Protein AF-A0A8I0L6K6-F1 (afdb_monomer)

Secondary structure (DSSP, 8-state):
-HHHHHHHHHS--S-GGG-S----------TT---------TT-HHHHHTTTT--B-TTSPBPS-HHHHHHHSPPPPHHHHHHHHHHHHS--

Sequence (92 aa):
FALLDKGAEQVNLKSFKYYDRMLPAQDSLSDNRSLGNLIALPLQGKALQDGNSAFIDGNWNAYPDQWRILFSKPRLSQEFVEEKIKEWTNPI

Organism: NCBI:txid611301

Mean predicted aligned error: 14.89 Å

InterPro domains:
  IPR054347 TOTE conflict system, primase domain [PF22548] (2-82)

pLDDT: mean 71.26, std 18.4, range [45.16, 97.0]

Foldseek 3Di:
DVVVVVVCVVDPDPDPPPVPDPDPDDPDDDPPDDDDDPPPDQPDDPCVVVVNRADADPVRDGDPDRVVVVVPDDDDDPVNVVVVVVVVPDDD

Radius of gyration: 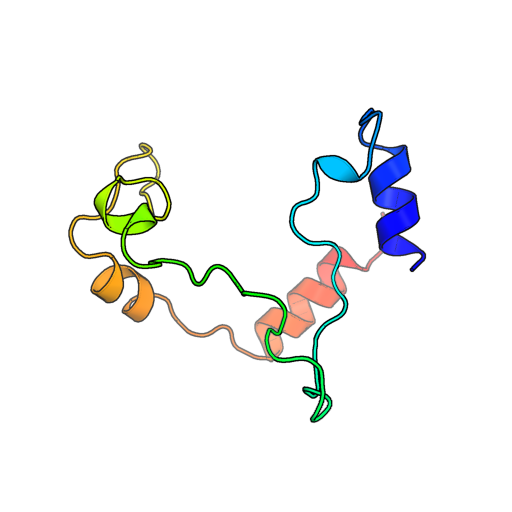17.93 Å; Cα conta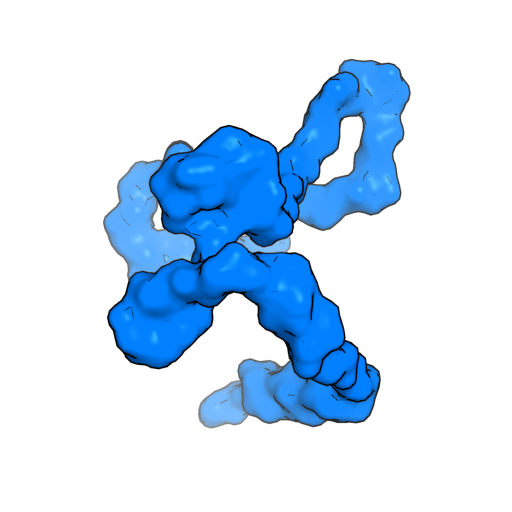cts (8 Å, |Δi|>4): 34; chains: 1; bounding box: 37×39×41 Å

Structure (mmCIF, N/CA/C/O backbone):
data_AF-A0A8I0L6K6-F1
#
_entry.id   AF-A0A8I0L6K6-F1
#
loop_
_atom_site.group_PDB
_atom_site.id
_atom_site.type_symbol
_atom_site.label_atom_id
_atom_site.label_alt_id
_atom_site.label_comp_id
_atom_site.label_asym_id
_atom_site.label_entity_id
_atom_site.label_seq_id
_atom_site.pdbx_PDB_ins_code
_atom_site.Cartn_x
_atom_site.Cartn_y
_atom_site.Cartn_z
_atom_site.occupancy
_atom_site.B_iso_or_equiv
_atom_site.auth_seq_id
_atom_site.auth_comp_id
_atom_site.auth_asym_id
_atom_site.auth_atom_id
_atom_site.pdbx_PDB_model_num
ATOM 1 N N . PHE A 1 1 ? 2.153 1.353 24.281 1.00 49.47 1 PHE A N 1
ATOM 2 C CA . PHE A 1 1 ? 3.187 0.440 23.750 1.00 49.47 1 PHE A CA 1
ATOM 3 C C . PHE A 1 1 ? 2.865 -1.055 23.935 1.00 49.47 1 PHE A C 1
ATOM 5 O O . PHE A 1 1 ? 3.422 -1.852 23.199 1.00 49.47 1 PHE A O 1
ATOM 12 N N . ALA A 1 2 ? 1.880 -1.439 24.766 1.00 49.12 2 ALA A N 1
ATOM 13 C CA . ALA A 1 2 ? 1.560 -2.837 25.113 1.00 49.12 2 ALA A CA 1
ATOM 14 C C . ALA A 1 2 ? 1.359 -3.841 23.951 1.00 49.12 2 ALA A C 1
ATOM 16 O O . ALA A 1 2 ? 1.711 -5.008 24.090 1.00 49.12 2 ALA A O 1
ATOM 17 N N . LEU A 1 3 ? 0.806 -3.417 22.808 1.00 45.16 3 LEU A N 1
ATOM 18 C CA . LEU A 1 3 ? 0.592 -4.311 21.660 1.00 45.16 3 LEU A CA 1
ATOM 19 C C . LEU A 1 3 ? 1.910 -4.686 20.956 1.00 45.16 3 LEU A C 1
ATOM 21 O O . LEU A 1 3 ? 2.061 -5.796 20.457 1.00 45.16 3 LEU A O 1
ATOM 25 N N . LEU A 1 4 ? 2.869 -3.755 20.937 1.00 48.69 4 LEU A N 1
ATOM 26 C CA . LEU A 1 4 ? 4.169 -3.947 20.294 1.00 48.69 4 LEU A CA 1
ATOM 27 C C . LEU A 1 4 ? 5.079 -4.837 21.145 1.00 48.69 4 LEU A C 1
ATOM 29 O O . LEU A 1 4 ? 5.763 -5.700 20.599 1.00 48.69 4 LEU A O 1
ATOM 33 N N . ASP A 1 5 ? 5.013 -4.683 22.470 1.00 53.84 5 ASP A N 1
ATOM 34 C CA . ASP A 1 5 ? 5.755 -5.521 23.417 1.00 53.84 5 ASP A CA 1
ATOM 35 C C . ASP A 1 5 ? 5.303 -6.990 23.320 1.00 53.84 5 ASP A C 1
ATOM 37 O O . ASP A 1 5 ? 6.127 -7.890 23.168 1.00 53.84 5 ASP A O 1
ATOM 41 N N . LYS A 1 6 ? 3.984 -7.232 23.274 1.00 61.66 6 LYS A N 1
ATOM 42 C CA . LYS A 1 6 ? 3.395 -8.573 23.091 1.00 61.66 6 LYS A CA 1
ATOM 43 C C . LYS A 1 6 ? 3.770 -9.229 21.759 1.00 61.66 6 LYS A C 1
ATOM 45 O O . LYS A 1 6 ? 3.977 -10.439 21.710 1.00 61.66 6 LYS A O 1
ATOM 50 N N . GLY A 1 7 ? 3.853 -8.446 20.682 1.00 57.41 7 GLY A N 1
ATOM 51 C CA . GLY A 1 7 ? 4.269 -8.946 19.371 1.00 57.41 7 GLY A CA 1
ATOM 52 C C . GLY A 1 7 ? 5.732 -9.395 19.356 1.0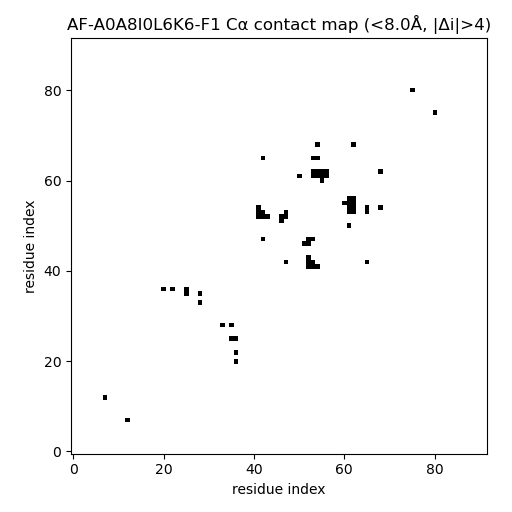0 57.41 7 GLY A C 1
ATOM 53 O O . GLY A 1 7 ? 6.054 -10.430 18.780 1.00 57.41 7 GLY A O 1
ATOM 54 N N . ALA A 1 8 ? 6.614 -8.665 20.041 1.00 55.25 8 ALA A N 1
ATOM 55 C CA . ALA A 1 8 ? 8.032 -9.008 20.123 1.00 55.25 8 ALA A CA 1
ATOM 56 C C . ALA A 1 8 ? 8.305 -10.287 20.937 1.00 55.25 8 ALA A C 1
ATOM 58 O O . ALA A 1 8 ? 9.265 -10.991 20.643 1.00 55.25 8 ALA A O 1
ATOM 59 N N . GLU A 1 9 ? 7.455 -10.620 21.912 1.00 59.25 9 GLU A N 1
ATOM 60 C CA . GLU A 1 9 ? 7.559 -11.866 22.687 1.00 59.25 9 GLU A CA 1
ATOM 61 C C . GLU A 1 9 ? 7.241 -13.124 21.858 1.00 59.25 9 GLU A C 1
ATOM 63 O O . GLU A 1 9 ? 7.796 -14.190 22.122 1.00 59.25 9 GLU A O 1
ATOM 68 N N . GLN A 1 10 ? 6.357 -13.027 20.855 1.00 59.66 10 GLN A N 1
ATOM 69 C CA . GLN A 1 10 ? 5.950 -14.180 20.037 1.00 59.66 10 GLN A CA 1
ATOM 70 C C . GLN A 1 10 ? 6.892 -14.472 18.866 1.00 59.66 10 GLN A C 1
ATOM 72 O O . GLN A 1 10 ? 6.962 -15.612 18.403 1.00 59.66 10 GLN A O 1
ATOM 77 N N . VAL A 1 11 ? 7.625 -13.472 18.377 1.00 55.03 11 VAL A N 1
ATOM 78 C CA . VAL A 1 11 ? 8.559 -13.646 17.262 1.00 55.03 11 VAL A CA 1
ATOM 79 C C . VAL A 1 11 ? 9.971 -13.709 17.840 1.00 55.03 11 VAL A C 1
ATOM 81 O O . VAL A 1 11 ? 10.445 -12.729 18.398 1.00 55.03 11 VAL A O 1
ATOM 84 N N . ASN A 1 12 ? 10.655 -14.854 17.717 1.00 53.03 12 ASN A N 1
ATOM 85 C CA . ASN A 1 12 ? 12.007 -15.103 18.254 1.00 53.03 12 ASN A CA 1
ATOM 86 C C . ASN A 1 12 ? 13.103 -14.287 17.525 1.00 53.03 12 ASN A C 1
ATOM 88 O O . ASN A 1 12 ? 14.034 -14.831 16.925 1.00 53.03 12 ASN A O 1
ATOM 92 N N . LEU A 1 13 ? 12.970 -12.963 17.522 1.00 51.47 13 LEU A N 1
ATOM 93 C CA . LEU A 1 13 ? 13.857 -12.016 16.867 1.00 51.47 13 LEU A CA 1
ATOM 94 C C . LEU A 1 13 ? 14.766 -11.390 17.919 1.00 51.47 13 LEU A C 1
ATOM 96 O O . LEU A 1 13 ? 14.333 -10.691 18.827 1.00 51.47 13 LEU A O 1
ATOM 100 N N . LYS A 1 14 ? 16.070 -11.619 17.766 1.00 53.19 14 LYS A N 1
ATOM 101 C CA . LYS A 1 14 ? 17.096 -11.205 18.733 1.00 53.19 14 LYS A CA 1
ATOM 102 C C . LYS A 1 14 ? 17.313 -9.685 18.823 1.00 53.19 14 LYS A C 1
ATOM 104 O O . LYS A 1 14 ? 18.106 -9.247 19.651 1.00 53.19 14 LYS A O 1
ATOM 109 N N . SER A 1 15 ? 16.695 -8.871 17.960 1.00 49.06 15 SER A N 1
ATOM 110 C CA . SER A 1 15 ? 16.889 -7.415 17.965 1.00 49.06 15 SER A CA 1
ATOM 111 C C . SER A 1 15 ? 15.816 -6.660 17.179 1.00 49.06 15 SER A C 1
ATOM 113 O O . SER A 1 15 ? 15.468 -7.041 16.063 1.00 49.06 15 SER A O 1
ATOM 115 N N . PHE A 1 16 ? 15.399 -5.506 17.705 1.00 52.16 16 PHE A N 1
ATOM 116 C CA . PHE A 1 16 ? 14.534 -4.550 17.008 1.00 52.16 16 PHE A CA 1
ATOM 117 C C . PHE A 1 16 ? 15.187 -3.870 15.794 1.00 52.16 16 PHE A C 1
ATOM 119 O O . PHE A 1 16 ? 14.497 -3.201 15.034 1.00 52.16 16 PHE A O 1
ATOM 126 N N . LYS A 1 17 ? 16.489 -4.083 15.553 1.00 46.09 17 LYS A N 1
ATOM 127 C CA . LYS A 1 17 ? 17.214 -3.565 14.379 1.00 46.09 17 LYS A CA 1
ATOM 128 C C . LYS A 1 17 ? 16.635 -4.048 13.037 1.00 46.09 17 LYS A C 1
ATOM 130 O O . LYS A 1 17 ? 16.903 -3.436 12.011 1.00 46.09 17 LYS A O 1
ATOM 135 N N . TYR A 1 18 ? 15.868 -5.141 13.042 1.00 51.28 18 TYR A N 1
ATOM 136 C CA . TYR A 1 18 ? 15.206 -5.682 11.849 1.00 51.28 18 TYR A CA 1
ATOM 137 C C . TYR A 1 18 ? 13.820 -5.078 11.582 1.00 51.28 18 TYR A C 1
ATOM 139 O O . TYR A 1 18 ? 13.264 -5.301 10.510 1.00 51.28 18 TYR A O 1
ATOM 147 N N . TYR A 1 19 ? 13.268 -4.297 12.516 1.00 51.09 19 TYR A N 1
ATOM 148 C CA . TYR A 1 19 ? 12.101 -3.470 12.237 1.00 51.09 19 TYR A CA 1
ATOM 149 C C . TYR A 1 19 ? 12.588 -2.138 11.669 1.00 51.09 19 TYR A C 1
ATOM 151 O O . TYR A 1 19 ? 13.013 -1.259 12.412 1.00 51.09 19 TYR A O 1
ATOM 159 N N . ASP A 1 20 ? 12.487 -1.969 10.351 1.00 51.66 20 ASP A N 1
ATOM 160 C CA . ASP A 1 20 ? 12.778 -0.685 9.698 1.00 51.66 20 ASP A CA 1
ATOM 161 C C . ASP A 1 20 ? 11.821 0.427 10.185 1.00 51.66 20 ASP A C 1
ATOM 163 O O . ASP A 1 20 ? 12.116 1.612 10.052 1.00 51.66 20 ASP A O 1
ATOM 167 N N . ARG A 1 21 ? 10.663 0.075 10.781 1.00 49.22 21 ARG A N 1
ATOM 168 C CA . ARG A 1 21 ? 9.642 1.038 11.233 1.00 49.22 21 ARG A CA 1
ATOM 169 C C . ARG A 1 21 ? 8.858 0.579 12.456 1.00 49.22 21 ARG A C 1
ATOM 171 O O . ARG A 1 21 ? 7.804 -0.036 12.342 1.00 49.22 21 ARG A O 1
ATOM 178 N N . MET A 1 22 ? 9.326 0.982 13.629 1.00 45.19 22 MET A N 1
ATOM 179 C CA . MET A 1 22 ? 8.484 1.143 14.818 1.00 45.19 22 MET A CA 1
ATOM 180 C C . MET A 1 22 ? 8.404 2.625 15.180 1.00 45.19 22 MET A C 1
ATOM 182 O O . MET A 1 22 ? 8.843 3.035 16.251 1.00 4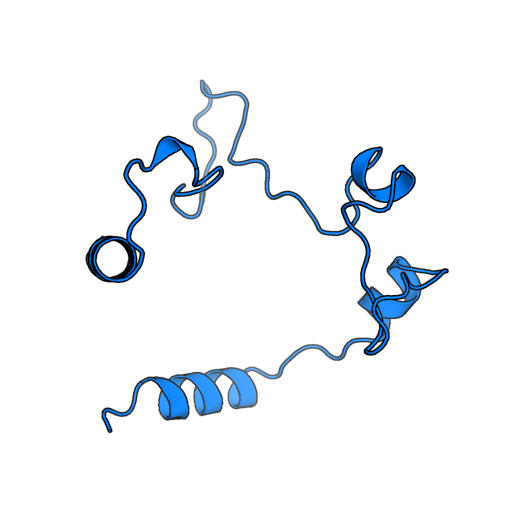5.19 22 MET A O 1
ATOM 186 N N . LEU A 1 23 ? 7.913 3.461 14.266 1.00 48.16 23 LEU A N 1
ATOM 187 C CA . LEU A 1 23 ? 7.774 4.884 14.554 1.00 48.16 23 LEU A CA 1
ATOM 188 C C . LEU A 1 23 ? 6.301 5.225 14.819 1.00 48.16 23 LEU A C 1
ATOM 190 O O . LEU A 1 23 ? 5.429 4.726 14.104 1.00 48.16 23 LEU A O 1
ATOM 194 N N . PRO A 1 24 ? 6.013 6.035 15.856 1.00 47.72 24 PRO A N 1
ATOM 195 C CA . PRO A 1 24 ? 4.663 6.507 16.145 1.00 47.72 24 PRO A CA 1
ATOM 196 C C . PRO A 1 24 ? 4.091 7.237 14.923 1.00 47.72 24 PRO A C 1
ATOM 198 O O . PRO A 1 24 ? 4.843 7.868 14.175 1.00 47.72 24 PRO A O 1
ATOM 201 N N . ALA A 1 25 ? 2.773 7.138 14.714 1.00 49.22 25 ALA A N 1
ATOM 202 C CA . ALA A 1 25 ? 2.070 7.929 13.706 1.00 49.22 25 ALA A CA 1
ATOM 203 C C . ALA A 1 25 ? 2.461 9.406 13.884 1.00 49.22 25 ALA A C 1
ATOM 205 O O . ALA A 1 25 ? 2.385 9.946 14.986 1.00 49.22 25 ALA A O 1
ATOM 206 N N . GLN A 1 26 ? 3.026 10.011 12.840 1.00 58.16 26 GLN A N 1
ATOM 207 C CA . GLN A 1 26 ? 3.662 11.318 12.944 1.00 58.16 26 GLN A CA 1
ATOM 208 C C . GLN A 1 26 ? 2.646 12.400 12.588 1.00 58.16 26 GLN A C 1
ATOM 210 O O . GLN A 1 26 ? 2.526 12.783 11.428 1.00 58.16 26 GLN A O 1
ATOM 215 N N . ASP A 1 27 ? 1.909 12.866 13.595 1.00 52.75 27 ASP A N 1
ATOM 216 C CA . ASP A 1 27 ? 0.845 13.862 13.412 1.00 52.75 27 ASP A CA 1
ATOM 217 C C . ASP A 1 27 ? 1.389 15.272 13.094 1.00 52.75 27 ASP A C 1
ATOM 219 O O . ASP A 1 27 ? 0.678 16.098 12.524 1.00 52.75 27 ASP A O 1
ATOM 223 N N . SER A 1 28 ? 2.658 15.564 13.416 1.00 52.62 28 SER A N 1
ATOM 224 C CA . SER A 1 28 ? 3.335 16.817 13.050 1.00 52.62 28 SER A CA 1
ATOM 225 C C . SER A 1 28 ? 4.856 16.658 12.895 1.00 52.62 28 SER A C 1
ATOM 227 O O . SER A 1 28 ? 5.491 15.797 13.511 1.00 52.62 28 SER A O 1
ATOM 229 N N . LEU A 1 29 ? 5.458 17.498 12.046 1.00 55.09 29 LEU A N 1
ATOM 230 C CA . LEU A 1 29 ? 6.909 17.675 11.945 1.00 55.09 29 LEU A CA 1
ATOM 231 C C . LEU A 1 29 ? 7.304 18.851 12.841 1.00 55.09 29 LEU A C 1
ATOM 233 O O . LEU A 1 29 ? 6.724 19.925 12.720 1.00 55.09 29 LEU A O 1
ATOM 237 N N . SER A 1 30 ? 8.273 18.670 13.741 1.00 55.75 30 SER A N 1
ATOM 238 C CA . SER A 1 30 ? 8.874 19.805 14.444 1.00 55.75 30 SER A CA 1
ATOM 239 C C . SER A 1 30 ? 9.856 20.521 13.517 1.00 55.75 30 SER A C 1
ATOM 241 O O . SER A 1 30 ? 10.609 19.857 12.801 1.00 55.75 30 SER A O 1
ATOM 243 N N . ASP A 1 31 ? 9.880 21.858 13.567 1.00 58.00 31 ASP A N 1
ATOM 244 C CA . ASP A 1 31 ? 10.622 22.753 12.651 1.00 58.00 31 ASP A CA 1
ATOM 245 C C . ASP A 1 31 ? 12.120 22.416 12.484 1.00 58.00 31 ASP A C 1
ATOM 247 O O . ASP A 1 31 ? 12.755 22.825 11.516 1.00 58.00 31 ASP A O 1
ATOM 251 N N . ASN A 1 32 ? 12.679 21.610 13.396 1.00 58.53 32 ASN A N 1
ATOM 252 C CA . ASN A 1 32 ? 14.097 21.262 13.466 1.00 58.53 32 ASN A CA 1
ATOM 253 C C . ASN A 1 32 ? 14.412 19.769 13.195 1.00 58.53 32 ASN A C 1
ATOM 255 O O . ASN A 1 32 ? 15.546 19.343 13.420 1.00 58.53 32 ASN A O 1
ATOM 259 N N . ARG A 1 33 ? 13.456 18.945 12.726 1.00 54.75 33 ARG A N 1
ATOM 260 C CA . ARG A 1 33 ? 13.718 17.572 12.226 1.00 54.75 33 ARG A CA 1
ATOM 261 C C . ARG A 1 33 ? 13.264 17.439 10.775 1.00 54.75 33 ARG A C 1
ATOM 263 O O . ARG A 1 33 ? 12.087 17.249 10.494 1.00 54.75 33 ARG A O 1
ATOM 270 N N . SER A 1 34 ? 14.217 17.489 9.849 1.00 50.59 34 SER A N 1
ATOM 271 C CA . SER A 1 34 ? 13.958 17.563 8.407 1.00 50.59 34 SER A CA 1
ATOM 272 C C . SER A 1 34 ? 13.733 16.228 7.685 1.00 50.59 34 SER A C 1
ATOM 274 O O . SER A 1 34 ? 13.841 16.202 6.466 1.00 50.59 34 SER A O 1
ATOM 276 N N . LEU A 1 35 ? 13.367 15.136 8.362 1.00 52.09 35 LEU A N 1
ATOM 277 C CA . LEU A 1 35 ? 12.799 13.954 7.697 1.00 52.09 35 LEU A CA 1
ATOM 278 C C . LEU A 1 35 ? 11.822 13.247 8.638 1.00 52.09 35 LEU A C 1
ATOM 280 O O . LEU A 1 35 ? 12.212 12.719 9.679 1.00 52.09 35 LEU A O 1
ATOM 284 N N . GLY A 1 36 ? 10.542 13.261 8.267 1.00 52.38 36 GLY A N 1
ATOM 285 C CA . GLY A 1 36 ? 9.535 12.414 8.891 1.00 52.38 36 GLY A CA 1
ATOM 286 C C . GLY A 1 36 ? 9.747 10.937 8.565 1.00 52.38 36 GLY A C 1
ATOM 287 O O . GLY A 1 36 ? 10.573 10.583 7.723 1.00 52.38 36 GLY A O 1
ATOM 288 N N . ASN A 1 37 ? 8.979 10.068 9.217 1.00 52.34 37 ASN A N 1
ATOM 289 C CA . ASN A 1 37 ? 8.904 8.651 8.902 1.00 52.34 37 ASN A CA 1
ATOM 290 C C . ASN A 1 37 ? 8.554 8.529 7.420 1.00 52.34 37 ASN A C 1
ATOM 292 O O . ASN A 1 37 ? 7.441 8.856 7.007 1.00 52.34 37 ASN A O 1
ATOM 296 N N . LEU A 1 38 ? 9.514 8.085 6.612 1.00 50.47 38 LEU A N 1
ATOM 297 C CA . LEU A 1 38 ? 9.286 7.817 5.206 1.00 50.47 38 LEU A CA 1
ATOM 298 C C . LEU A 1 38 ? 8.276 6.672 5.153 1.00 50.47 38 LEU A C 1
ATOM 300 O O . LEU A 1 38 ? 8.659 5.524 5.323 1.00 50.47 38 LEU A O 1
ATOM 304 N N . ILE A 1 39 ? 6.985 6.934 4.969 1.00 52.88 39 ILE A N 1
ATOM 305 C CA . ILE A 1 39 ? 6.068 5.874 4.563 1.00 52.88 39 ILE A CA 1
ATOM 306 C C . ILE A 1 39 ? 6.573 5.473 3.175 1.00 52.88 39 ILE A C 1
ATOM 308 O O . ILE A 1 39 ? 6.497 6.256 2.237 1.00 52.88 39 ILE A O 1
ATOM 312 N N . ALA A 1 40 ? 7.191 4.296 3.056 1.00 53.59 40 ALA A N 1
ATOM 313 C CA . ALA A 1 40 ? 7.381 3.605 1.785 1.00 53.59 40 ALA A CA 1
ATOM 314 C C . ALA A 1 40 ? 5.985 3.441 1.211 1.00 53.59 40 ALA A C 1
ATOM 316 O O . ALA A 1 40 ? 5.257 2.508 1.546 1.00 53.59 40 ALA A O 1
ATOM 317 N N . LEU A 1 41 ? 5.591 4.440 0.436 1.00 57.28 41 LEU A N 1
ATOM 318 C CA . LEU A 1 41 ? 4.380 4.400 -0.332 1.00 57.28 41 LEU A CA 1
ATOM 319 C C . LEU A 1 41 ? 4.510 3.164 -1.226 1.00 57.28 41 LEU A C 1
ATOM 321 O O . LEU A 1 41 ? 5.581 2.970 -1.820 1.00 57.28 41 LEU A O 1
ATOM 325 N N . PRO A 1 42 ? 3.474 2.314 -1.315 1.00 58.41 42 PRO A N 1
ATOM 326 C CA . PRO A 1 42 ? 3.433 1.353 -2.402 1.00 58.41 42 PRO A CA 1
ATOM 327 C C . PRO A 1 42 ? 3.685 2.146 -3.690 1.00 58.41 42 PRO A C 1
ATOM 329 O O . PRO A 1 42 ? 3.092 3.213 -3.863 1.00 58.41 42 PRO A O 1
ATOM 332 N N . LEU A 1 43 ? 4.583 1.652 -4.551 1.00 67.50 43 LEU A N 1
ATOM 333 C CA . LEU A 1 43 ? 4.987 2.283 -5.820 1.00 67.50 43 LEU A CA 1
ATOM 334 C C . LEU A 1 43 ? 6.120 3.335 -5.744 1.00 67.50 43 LEU A C 1
ATOM 336 O O . LEU A 1 43 ? 6.212 4.210 -6.607 1.00 67.50 43 LEU A O 1
ATOM 340 N N . GLN A 1 44 ? 7.027 3.262 -4.760 1.00 71.00 44 GLN A N 1
ATOM 341 C CA . GLN A 1 44 ? 8.146 4.214 -4.664 1.00 71.00 44 GLN A CA 1
ATOM 342 C C . GLN A 1 44 ? 9.208 4.005 -5.762 1.00 71.00 44 GLN A C 1
ATOM 344 O O . GLN A 1 44 ? 9.962 3.032 -5.757 1.00 71.00 44 GLN A O 1
ATOM 349 N N . GLY A 1 45 ? 9.292 4.978 -6.675 1.00 72.25 45 GLY A N 1
ATOM 350 C CA . GLY A 1 45 ? 10.442 5.276 -7.536 1.00 72.25 45 GLY A CA 1
ATOM 351 C C . GLY A 1 45 ? 11.221 4.065 -8.060 1.00 72.25 45 GLY A C 1
ATOM 352 O O . GLY A 1 45 ? 10.712 3.261 -8.839 1.00 72.25 45 GLY 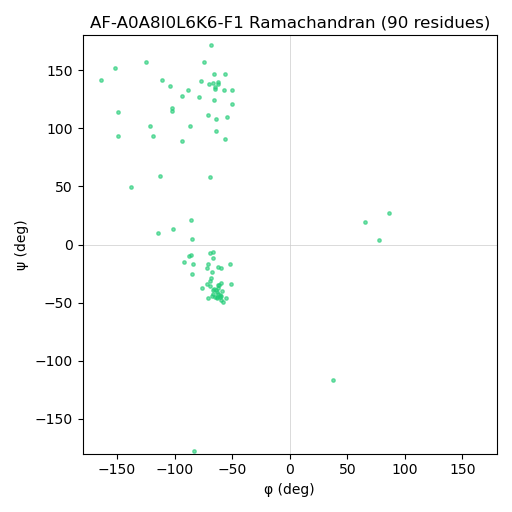A O 1
ATOM 353 N N . LYS A 1 46 ? 12.491 3.969 -7.649 1.00 73.25 46 LYS A N 1
ATOM 354 C CA . LYS A 1 46 ? 13.438 2.954 -8.126 1.00 73.25 46 LYS A CA 1
ATOM 355 C C . LYS A 1 46 ? 13.093 1.545 -7.636 1.00 73.25 46 LYS A C 1
ATOM 357 O O . LYS A 1 46 ? 13.211 0.600 -8.405 1.00 73.25 46 LYS A O 1
ATOM 362 N N . ALA A 1 47 ? 12.582 1.410 -6.411 1.00 74.94 47 ALA A N 1
ATOM 363 C CA . ALA A 1 47 ? 12.169 0.113 -5.878 1.00 74.94 47 ALA A CA 1
ATOM 364 C C . ALA A 1 47 ? 11.035 -0.509 -6.705 1.00 74.94 47 ALA A C 1
ATOM 366 O O . ALA A 1 47 ? 11.016 -1.722 -6.899 1.00 74.94 47 ALA A O 1
ATOM 367 N N . LEU A 1 48 ? 10.121 0.313 -7.236 1.00 81.56 48 LEU A N 1
ATOM 368 C CA . LEU A 1 48 ? 9.106 -0.164 -8.171 1.00 81.56 48 LEU A CA 1
ATOM 369 C C . LEU A 1 48 ? 9.711 -0.602 -9.512 1.00 81.56 48 LEU A C 1
ATOM 371 O O . LEU A 1 48 ? 9.342 -1.657 -10.020 1.00 81.56 48 LEU A O 1
ATOM 375 N N . GLN A 1 49 ? 10.635 0.184 -10.076 1.00 76.81 49 GLN A N 1
ATOM 376 C CA . GLN A 1 49 ? 11.317 -0.173 -11.330 1.00 76.81 49 GLN A CA 1
ATOM 377 C C . GLN A 1 49 ? 12.087 -1.493 -11.215 1.00 76.81 49 GLN A C 1
ATOM 379 O O . GLN A 1 49 ? 12.154 -2.247 -12.180 1.00 76.81 49 GLN A O 1
ATOM 384 N N . ASP A 1 50 ? 12.626 -1.777 -10.030 1.00 79.69 50 ASP A N 1
ATOM 385 C CA . ASP A 1 50 ? 13.346 -3.015 -9.729 1.00 79.69 50 ASP A CA 1
ATOM 386 C C . ASP A 1 50 ? 12.400 -4.166 -9.315 1.00 79.69 50 ASP A C 1
ATOM 388 O O . ASP A 1 50 ? 12.864 -5.238 -8.941 1.00 79.69 50 ASP A O 1
ATOM 392 N N . GLY A 1 51 ? 11.076 -3.958 -9.361 1.00 76.00 51 GLY A N 1
ATOM 393 C CA . GLY A 1 51 ? 10.059 -4.973 -9.054 1.00 76.00 51 GLY A CA 1
ATOM 394 C C . GLY A 1 51 ? 9.842 -5.255 -7.562 1.00 76.00 51 GLY A C 1
ATOM 395 O O . GLY A 1 51 ? 9.030 -6.105 -7.210 1.00 76.00 51 GLY A O 1
ATOM 396 N N . ASN A 1 52 ? 10.511 -4.522 -6.671 1.00 78.56 52 ASN A N 1
ATOM 397 C CA . ASN A 1 52 ? 10.524 -4.779 -5.226 1.00 78.56 52 ASN A CA 1
ATOM 398 C C . ASN A 1 52 ? 9.348 -4.138 -4.463 1.00 78.56 52 ASN A C 1
ATOM 400 O O . ASN A 1 52 ? 9.175 -4.385 -3.272 1.00 78.56 52 ASN A O 1
ATOM 404 N N . SER A 1 53 ? 8.550 -3.286 -5.115 1.00 82.50 53 SER A N 1
ATOM 405 C CA . SER A 1 53 ? 7.416 -2.577 -4.497 1.00 82.50 53 SER A CA 1
ATOM 406 C C . SER A 1 53 ? 6.193 -2.551 -5.419 1.00 82.50 53 SER A C 1
ATOM 408 O O . SER A 1 53 ? 5.623 -1.495 -5.688 1.00 82.50 53 SER A O 1
ATOM 410 N N . ALA A 1 54 ? 5.824 -3.720 -5.945 1.00 86.31 54 ALA A N 1
ATOM 411 C CA . ALA A 1 54 ? 4.712 -3.902 -6.872 1.00 86.31 54 ALA A CA 1
ATOM 412 C C . ALA A 1 54 ? 3.549 -4.680 -6.230 1.00 86.31 54 ALA A C 1
ATOM 414 O O . ALA A 1 54 ? 3.747 -5.651 -5.504 1.00 86.31 54 ALA A O 1
ATOM 415 N N . PHE A 1 55 ? 2.319 -4.283 -6.543 1.00 88.88 55 PHE A N 1
ATOM 416 C CA . PHE A 1 55 ? 1.127 -5.105 -6.399 1.00 88.88 55 PHE A CA 1
ATOM 417 C C . PHE A 1 55 ? 1.223 -6.336 -7.299 1.00 88.88 55 PHE A C 1
ATOM 419 O O . PHE A 1 55 ? 1.601 -6.233 -8.474 1.00 88.88 55 PHE A O 1
ATOM 426 N N . ILE A 1 56 ? 0.810 -7.473 -6.746 1.00 90.81 56 ILE A N 1
ATOM 427 C CA . ILE A 1 56 ? 0.875 -8.790 -7.378 1.00 90.81 56 ILE A CA 1
ATOM 428 C C . ILE A 1 56 ? -0.496 -9.471 -7.421 1.00 90.81 56 ILE A C 1
ATOM 430 O O . ILE A 1 56 ? -1.393 -9.157 -6.630 1.00 90.81 56 ILE A O 1
ATOM 434 N N . ASP A 1 57 ? -0.657 -10.402 -8.354 1.00 90.19 57 ASP A N 1
ATOM 435 C CA . ASP A 1 57 ? -1.792 -11.321 -8.401 1.00 90.19 57 ASP A CA 1
ATOM 436 C C . ASP A 1 57 ? -1.596 -12.544 -7.483 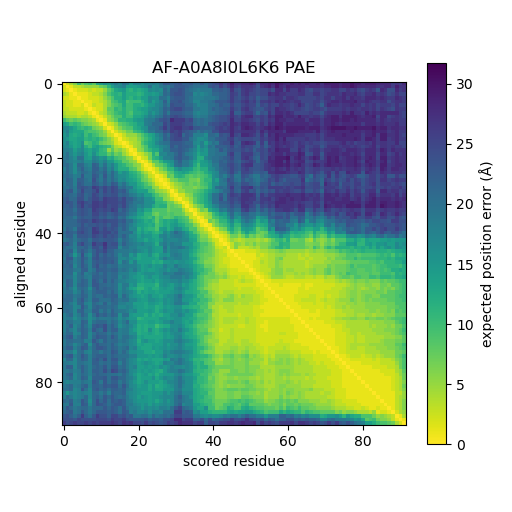1.00 90.19 57 ASP A C 1
ATOM 438 O O . ASP A 1 57 ? -0.600 -12.671 -6.770 1.00 90.19 57 ASP A O 1
ATOM 442 N N . GLY A 1 58 ? -2.567 -13.464 -7.491 1.00 92.38 58 GLY A N 1
ATOM 443 C CA . GLY A 1 58 ? -2.501 -14.697 -6.696 1.00 92.38 58 GLY A CA 1
ATOM 444 C C . GLY A 1 58 ? -1.410 -15.683 -7.133 1.00 92.38 58 GLY A C 1
ATOM 445 O O . GLY A 1 58 ? -1.111 -16.617 -6.395 1.00 92.38 58 GLY A O 1
ATOM 446 N N . ASN A 1 59 ? -0.803 -15.470 -8.301 1.00 94.25 59 ASN A N 1
ATOM 447 C CA . ASN A 1 59 ? 0.296 -16.269 -8.837 1.00 94.25 59 ASN A CA 1
ATOM 448 C C . ASN A 1 59 ? 1.657 -15.578 -8.639 1.00 94.25 59 ASN A C 1
ATOM 450 O O . ASN A 1 59 ? 2.640 -16.005 -9.240 1.00 94.25 59 ASN A O 1
ATOM 454 N N . TRP A 1 60 ? 1.720 -14.529 -7.808 1.00 88.81 60 TRP A N 1
ATOM 455 C CA . TRP A 1 60 ? 2.925 -13.739 -7.528 1.00 88.81 60 TRP A CA 1
ATOM 456 C C . TRP A 1 60 ? 3.476 -12.948 -8.721 1.00 88.81 60 TRP A C 1
ATOM 458 O O . TRP A 1 60 ? 4.623 -12.501 -8.689 1.00 88.81 60 TRP A O 1
ATOM 468 N N . ASN A 1 61 ? 2.665 -12.708 -9.754 1.00 89.81 61 ASN A N 1
ATOM 469 C CA . ASN A 1 61 ? 3.073 -11.863 -10.872 1.00 89.81 61 ASN A CA 1
ATOM 470 C C . ASN A 1 61 ? 2.737 -10.403 -10.586 1.00 89.81 61 ASN A C 1
ATOM 472 O O . ASN A 1 61 ? 1.615 -10.078 -10.194 1.00 89.81 61 ASN A O 1
ATOM 476 N N . ALA A 1 62 ? 3.696 -9.510 -10.834 1.00 89.44 62 ALA A N 1
ATOM 477 C CA . ALA A 1 62 ? 3.460 -8.076 -10.757 1.00 89.44 62 ALA A CA 1
ATOM 478 C C . ALA A 1 62 ? 2.453 -7.636 -11.828 1.00 89.44 62 ALA A C 1
ATOM 480 O O . ALA A 1 62 ? 2.584 -7.979 -13.005 1.00 89.44 62 ALA A O 1
ATOM 481 N N . TYR A 1 63 ? 1.469 -6.826 -11.439 1.00 90.44 63 TYR A N 1
ATOM 482 C CA . TYR A 1 63 ? 0.563 -6.233 -12.418 1.00 90.44 63 TYR A CA 1
ATOM 483 C C . TYR A 1 63 ? 1.323 -5.269 -13.346 1.00 90.44 63 TYR A C 1
ATOM 485 O O . TYR A 1 63 ? 2.073 -4.424 -12.856 1.00 90.44 63 TYR A O 1
ATOM 493 N N . PRO A 1 64 ? 1.093 -5.305 -14.671 1.00 89.56 64 PRO A N 1
ATOM 494 C CA . PRO A 1 64 ? 1.759 -4.379 -15.591 1.00 89.56 64 PRO A CA 1
ATOM 495 C C . PRO A 1 64 ? 1.426 -2.909 -15.315 1.00 89.56 64 PRO A C 1
ATOM 497 O O . PRO A 1 64 ? 2.270 -2.033 -15.466 1.00 89.56 64 PRO A O 1
ATOM 500 N N . ASP A 1 65 ? 0.190 -2.645 -14.884 1.00 90.06 65 ASP A N 1
ATOM 501 C CA . ASP A 1 65 ? -0.288 -1.311 -14.535 1.00 90.06 65 ASP A CA 1
ATOM 502 C C . ASP A 1 65 ? -0.693 -1.267 -13.062 1.00 90.06 65 ASP A 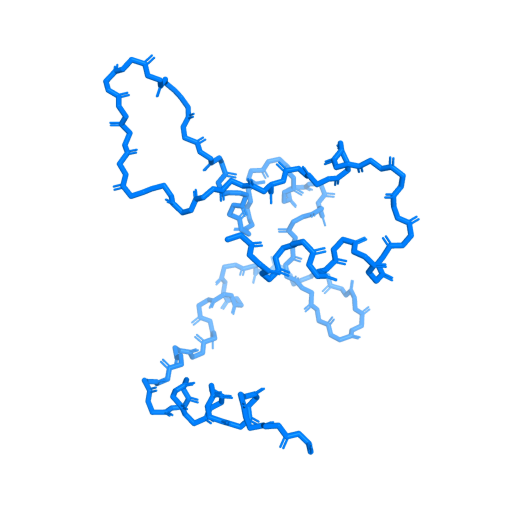C 1
ATOM 504 O O . ASP A 1 65 ? -1.811 -1.604 -12.663 1.00 90.06 65 ASP A O 1
ATOM 508 N N . GLN A 1 66 ? 0.277 -0.859 -12.258 1.00 88.94 66 GLN A N 1
ATOM 509 C CA . GLN A 1 66 ? 0.192 -0.764 -10.811 1.00 88.94 66 GLN A CA 1
ATOM 510 C C . GLN A 1 66 ? -0.837 0.270 -10.345 1.00 88.94 66 GLN A C 1
ATOM 512 O O . GLN A 1 66 ? -1.585 0.030 -9.395 1.00 88.94 66 GLN A O 1
ATOM 517 N N . TRP A 1 67 ? -0.914 1.401 -11.049 1.00 86.94 67 TRP A N 1
ATOM 518 C CA . TRP A 1 67 ? -1.810 2.504 -10.717 1.00 86.94 67 TRP A CA 1
ATOM 519 C C . TRP A 1 67 ? -3.258 2.142 -11.007 1.00 86.94 67 TRP A C 1
ATOM 521 O O . TRP A 1 67 ? -4.123 2.331 -10.153 1.00 86.94 67 TRP A O 1
ATOM 531 N N . ARG A 1 68 ? -3.528 1.553 -12.174 1.00 91.06 68 ARG A N 1
ATOM 532 C CA . ARG A 1 68 ? -4.876 1.094 -12.525 1.00 91.06 68 ARG A CA 1
ATOM 533 C C . ARG A 1 68 ? -5.406 0.081 -11.519 1.00 91.06 68 ARG A C 1
ATOM 535 O O . ARG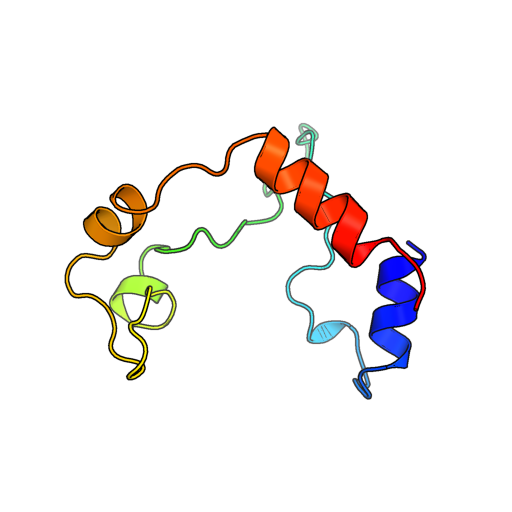 A 1 68 ? -6.575 0.152 -11.146 1.00 91.06 68 ARG A O 1
ATOM 542 N N . ILE A 1 69 ? -4.561 -0.837 -11.049 1.00 91.62 69 ILE A N 1
ATOM 543 C CA . ILE A 1 69 ? -4.970 -1.807 -10.030 1.00 91.62 69 ILE A CA 1
ATOM 544 C C . ILE A 1 69 ? -5.254 -1.125 -8.697 1.00 91.62 69 ILE A C 1
ATOM 546 O O . ILE A 1 69 ? -6.282 -1.436 -8.096 1.00 91.62 69 ILE A O 1
ATOM 550 N N . LEU A 1 70 ? -4.424 -0.173 -8.268 1.00 88.19 70 LEU A N 1
ATOM 551 C CA . LEU A 1 70 ? -4.689 0.612 -7.063 1.00 88.19 70 LEU A CA 1
ATOM 552 C C . LEU A 1 70 ? -6.036 1.347 -7.152 1.00 88.19 70 LEU A C 1
ATOM 554 O O . LEU A 1 70 ? -6.864 1.212 -6.255 1.00 88.19 70 LEU A O 1
ATOM 558 N N . PHE A 1 71 ? -6.295 2.054 -8.256 1.00 89.19 71 PHE A N 1
ATOM 559 C CA . PHE A 1 71 ? -7.551 2.785 -8.462 1.00 89.19 71 PHE A CA 1
ATOM 560 C C . PHE A 1 71 ? -8.777 1.877 -8.620 1.00 89.19 71 PHE A C 1
ATOM 562 O O . PHE A 1 71 ? -9.891 2.309 -8.338 1.00 89.19 71 PHE A O 1
ATOM 569 N N . SER A 1 72 ? -8.592 0.622 -9.042 1.00 92.69 72 SER A N 1
ATOM 570 C CA . SER A 1 72 ? -9.691 -0.346 -9.155 1.00 92.69 72 SER A CA 1
ATOM 571 C C . SER A 1 72 ? -10.226 -0.831 -7.805 1.00 92.69 72 SER A C 1
ATOM 573 O O . SER A 1 72 ? -11.303 -1.427 -7.757 1.00 92.69 72 SER A O 1
ATOM 575 N N . LYS A 1 73 ? -9.479 -0.637 -6.707 1.00 90.25 73 LYS A N 1
ATOM 576 C CA . LYS A 1 73 ? -9.893 -1.137 -5.395 1.00 90.25 73 LYS A CA 1
ATOM 577 C C . LYS A 1 73 ? -10.952 -0.216 -4.788 1.00 90.25 73 LYS A C 1
ATOM 579 O O . LYS A 1 73 ? -10.719 0.990 -4.687 1.00 90.25 73 LYS A O 1
ATOM 584 N N . PRO A 1 74 ? -12.110 -0.760 -4.371 1.00 91.88 74 PRO A N 1
ATOM 585 C CA . PRO A 1 74 ? -13.134 0.046 -3.734 1.00 91.88 74 PRO A CA 1
ATOM 586 C C . PRO A 1 74 ? -12.618 0.575 -2.397 1.00 91.88 74 PRO A C 1
ATOM 588 O O . PRO A 1 74 ? -11.863 -0.096 -1.689 1.00 91.88 74 PRO A O 1
ATOM 591 N N . ARG A 1 75 ? -13.053 1.783 -2.034 1.00 90.69 75 ARG A N 1
ATOM 592 C CA . ARG A 1 75 ? -12.861 2.276 -0.670 1.00 90.69 75 ARG A CA 1
ATOM 593 C C . ARG A 1 75 ? -13.693 1.422 0.278 1.00 90.69 75 ARG A C 1
ATOM 595 O O . ARG A 1 75 ? -14.832 1.082 -0.036 1.00 90.69 75 ARG A O 1
ATOM 602 N N . LEU A 1 76 ? -13.123 1.096 1.431 1.00 93.50 76 LEU A N 1
ATOM 603 C CA . LEU A 1 76 ? -13.869 0.437 2.495 1.00 93.50 76 LEU A CA 1
ATOM 604 C C . LEU A 1 76 ? -14.874 1.428 3.087 1.00 93.50 76 LEU A C 1
ATOM 606 O O . LEU A 1 76 ? -14.541 2.600 3.279 1.00 93.50 76 LEU A O 1
ATOM 610 N N . SER A 1 77 ? -16.094 0.962 3.351 1.00 95.75 77 SER A N 1
ATOM 611 C CA . SER A 1 77 ? -17.082 1.762 4.072 1.00 95.75 77 SER A CA 1
ATOM 612 C C . SER A 1 77 ? -16.729 1.810 5.558 1.00 95.75 77 SER A C 1
ATOM 614 O O . SER A 1 77 ? -16.025 0.934 6.070 1.00 95.75 77 SER A O 1
ATOM 616 N N . GLN A 1 78 ? -17.213 2.836 6.254 1.00 95.12 78 GLN A N 1
ATOM 617 C CA . GLN A 1 78 ? -16.992 2.957 7.691 1.00 95.12 78 GLN A CA 1
ATOM 618 C C . GLN A 1 78 ? -17.622 1.775 8.440 1.00 95.12 78 GLN A C 1
ATOM 620 O O . GLN A 1 78 ? -16.983 1.180 9.303 1.00 95.12 78 GLN A O 1
ATOM 625 N N . GLU A 1 79 ? -18.832 1.385 8.048 1.00 97.00 79 GLU A N 1
ATOM 626 C CA . GLU A 1 79 ? -19.590 0.290 8.655 1.00 97.00 79 GLU A CA 1
ATOM 627 C C . GLU A 1 79 ? -18.836 -1.036 8.533 1.00 97.00 79 GLU A C 1
ATOM 629 O O . GLU A 1 79 ? -18.715 -1.768 9.514 1.00 97.00 79 GLU A O 1
ATOM 634 N N . PHE A 1 80 ? -18.261 -1.313 7.355 1.00 96.00 80 PHE A N 1
ATOM 635 C CA . PHE A 1 80 ? -17.442 -2.504 7.134 1.00 96.00 80 PHE A CA 1
ATOM 636 C C . PHE A 1 80 ? -16.229 -2.537 8.071 1.00 96.00 80 PHE A C 1
ATOM 638 O O . PHE A 1 80 ? -15.910 -3.575 8.652 1.00 96.00 80 PHE A O 1
ATOM 645 N N . VAL A 1 81 ? -15.543 -1.401 8.228 1.00 95.62 81 VAL A N 1
ATOM 646 C CA . VAL A 1 81 ? -14.373 -1.301 9.110 1.00 95.62 81 VAL A CA 1
ATOM 647 C C . VAL A 1 81 ? -14.775 -1.524 10.569 1.00 95.62 81 VAL A C 1
ATOM 649 O O . VAL A 1 81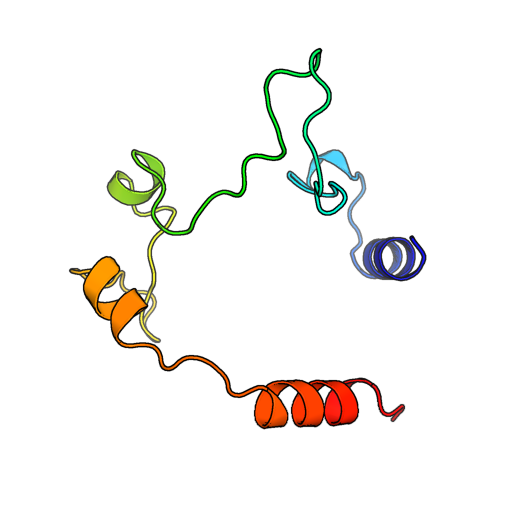 ? -14.121 -2.294 11.271 1.00 95.62 81 VAL A O 1
ATOM 652 N N . GLU A 1 82 ? -15.865 -0.906 11.023 1.00 95.44 82 GLU A N 1
ATOM 653 C CA . GLU A 1 82 ? -16.373 -1.065 12.389 1.00 95.44 82 GLU A CA 1
ATOM 654 C C . GLU A 1 82 ? -16.813 -2.502 12.695 1.00 95.44 82 GLU A C 1
ATOM 656 O O . GLU A 1 82 ? -16.533 -3.013 13.783 1.00 95.44 82 GLU A O 1
ATOM 661 N N . GLU A 1 83 ? -17.478 -3.169 11.749 1.00 96.06 83 GLU A N 1
ATOM 662 C CA . GLU A 1 83 ? -17.871 -4.575 11.873 1.00 96.06 83 GLU A CA 1
ATOM 663 C C . GLU A 1 83 ? -16.644 -5.475 12.053 1.00 96.06 83 GLU A C 1
ATOM 665 O O . GLU A 1 83 ? -16.596 -6.276 12.989 1.00 96.06 83 GLU A O 1
ATOM 670 N N . LYS A 1 84 ? -15.611 -5.287 11.221 1.00 94.06 84 LYS A N 1
ATOM 671 C CA . LYS A 1 84 ? -14.374 -6.073 11.308 1.00 94.06 84 LYS A CA 1
ATOM 672 C C . LYS A 1 84 ? -13.597 -5.822 12.592 1.00 94.06 84 LYS A C 1
ATOM 674 O O . LYS A 1 84 ? -13.086 -6.770 13.183 1.00 94.06 84 LYS A O 1
ATOM 679 N N . ILE A 1 85 ? -13.558 -4.580 13.075 1.00 95.25 85 ILE A N 1
ATOM 680 C CA . ILE A 1 85 ? -12.947 -4.270 14.374 1.00 95.25 85 ILE A CA 1
ATOM 681 C C . ILE A 1 85 ? -13.665 -5.030 15.494 1.00 95.25 85 ILE A C 1
ATOM 683 O O . ILE A 1 85 ? -12.997 -5.631 16.334 1.00 95.25 85 ILE A O 1
ATOM 687 N N . LYS A 1 86 ? -15.004 -5.056 15.503 1.00 93.38 86 LYS A N 1
ATOM 688 C CA . LYS A 1 86 ? -15.775 -5.813 16.506 1.00 93.38 86 LYS A CA 1
ATOM 689 C C . LYS A 1 86 ? -15.505 -7.315 16.411 1.00 93.38 86 LYS A C 1
ATOM 691 O O . LYS A 1 86 ? -15.244 -7.938 17.436 1.00 93.38 86 LYS A O 1
ATOM 696 N N . GLU A 1 87 ? -15.523 -7.871 15.198 1.00 93.94 87 GLU A N 1
ATOM 697 C CA . GLU A 1 87 ? -15.240 -9.289 14.933 1.00 93.94 87 GLU A CA 1
ATOM 698 C C . GLU A 1 87 ? -13.875 -9.710 15.495 1.00 93.94 87 GLU A C 1
ATOM 700 O O . GLU A 1 87 ? -13.779 -10.727 16.176 1.00 93.94 87 GLU A O 1
ATOM 705 N N . TRP A 1 88 ? -12.830 -8.912 15.264 1.00 91.88 88 TRP A N 1
ATOM 706 C CA . TRP A 1 88 ? -11.460 -9.246 15.673 1.00 91.88 88 TRP A CA 1
ATOM 707 C C . TRP A 1 88 ? -11.116 -8.880 17.119 1.00 91.88 88 TRP A C 1
ATOM 709 O O . TRP A 1 88 ? -10.119 -9.370 17.645 1.00 91.88 88 TRP A O 1
ATOM 719 N N . THR A 1 89 ? -11.904 -8.010 17.758 1.00 89.81 89 THR A N 1
ATOM 720 C CA . THR A 1 89 ? -11.685 -7.600 19.158 1.00 89.81 89 THR A CA 1
ATOM 721 C C . THR A 1 89 ? -12.455 -8.478 20.144 1.00 89.81 89 THR A C 1
ATOM 723 O O . THR A 1 89 ? -12.151 -8.467 21.337 1.00 89.81 89 THR A O 1
ATOM 726 N N . ASN A 1 90 ? -13.434 -9.258 19.677 1.00 76.94 90 ASN A N 1
ATOM 727 C CA . ASN A 1 90 ? -14.108 -10.216 20.540 1.00 76.94 90 ASN A CA 1
ATOM 728 C C . ASN A 1 90 ? -13.117 -11.308 20.984 1.00 76.94 90 ASN A C 1
ATOM 730 O O . ASN A 1 90 ? -12.499 -11.948 20.130 1.00 76.94 90 ASN A O 1
ATOM 734 N N . PRO A 1 91 ? -12.947 -11.532 22.302 1.00 62.16 91 PRO A N 1
ATOM 735 C CA . PRO A 1 91 ? -12.147 -12.646 22.784 1.00 62.16 91 PRO A CA 1
ATOM 736 C C . PRO A 1 91 ? -12.781 -13.962 22.321 1.00 62.16 91 PRO A C 1
ATOM 738 O O . PRO A 1 91 ? -14.008 -14.086 22.335 1.00 62.16 91 PRO A O 1
ATOM 741 N N . ILE A 1 92 ? -11.937 -14.917 21.923 1.00 58.84 92 ILE A N 1
ATOM 742 C CA . ILE A 1 92 ? -12.315 -16.332 21.765 1.00 58.84 92 ILE A CA 1
ATOM 743 C C . ILE A 1 92 ? -12.814 -16.868 23.108 1.00 58.84 92 ILE A C 1
ATOM 745 O O . ILE A 1 92 ? -12.144 -16.576 24.127 1.00 58.84 92 ILE A O 1
#

Solvent-accessible surface area (backbone atoms only — not comparable to full-atom values): 6307 Å² total; per-residue (Å²): 113,71,72,60,56,56,52,54,73,75,45,98,65,96,54,72,85,78,52,90,74,87,69,76,88,76,90,71,79,58,100,88,53,97,72,72,86,77,74,81,51,86,58,46,67,67,47,31,78,72,61,75,36,60,60,58,51,100,84,70,46,65,50,94,54,56,64,62,55,58,71,68,54,78,81,82,53,70,66,59,52,54,51,51,53,52,64,73,66,54,80,132